Protein AF-A0A2T6F2M8-F1 (afdb_monomer)

Nearest PDB structures (foldseek):
  5sbb-assembly1_F  TM=4.434E-01  e=5.637E+00  Gallus gallus
  7dbc-assembly1_F  TM=3.744E-01  e=4.043E+00  Gallus gallus

pLDDT: mean 84.79, std 11.01, range [45.34, 94.88]

Structure (mmCIF, N/CA/C/O backbone):
data_AF-A0A2T6F2M8-F1
#
_entry.id   AF-A0A2T6F2M8-F1
#
loop_
_atom_site.group_PDB
_atom_site.id
_atom_site.type_symbol
_atom_site.label_atom_id
_atom_site.label_alt_id
_atom_site.label_comp_id
_atom_site.label_asym_id
_atom_site.label_entity_id
_atom_site.label_seq_id
_atom_site.pdbx_PDB_ins_code
_atom_site.Cartn_x
_atom_site.Cartn_y
_atom_site.Cartn_z
_atom_site.occupancy
_atom_site.B_iso_or_equiv
_atom_site.auth_seq_id
_atom_site.auth_comp_id
_atom_site.auth_asym_id
_atom_site.auth_atom_id
_atom_site.pdbx_PDB_model_num
ATOM 1 N N . MET A 1 1 ? -25.660 -0.644 20.334 1.00 52.47 1 MET A N 1
ATOM 2 C CA . MET A 1 1 ? -24.958 -1.859 19.866 1.00 52.47 1 MET A CA 1
ATOM 3 C C . MET A 1 1 ? -23.499 -1.705 20.266 1.00 52.47 1 MET A C 1
ATOM 5 O O . MET A 1 1 ? -22.975 -0.626 20.010 1.00 52.47 1 MET A O 1
ATOM 9 N N . PRO A 1 2 ? -22.867 -2.667 20.954 1.00 68.38 2 PRO A N 1
ATOM 10 C CA . PRO A 1 2 ? -21.447 -2.554 21.275 1.00 68.38 2 PRO A CA 1
ATOM 11 C C . PRO A 1 2 ? -20.630 -2.578 19.975 1.00 68.38 2 PRO A C 1
ATOM 13 O O . PRO A 1 2 ? -20.832 -3.454 19.137 1.00 68.38 2 PRO A O 1
ATOM 16 N N . GLN A 1 3 ? -19.745 -1.597 19.788 1.00 72.44 3 GLN A N 1
ATOM 17 C CA . GLN A 1 3 ? -18.735 -1.648 18.732 1.00 72.44 3 GLN A CA 1
ATOM 18 C C . GLN A 1 3 ? -17.656 -2.643 19.159 1.00 72.44 3 GLN A C 1
ATOM 20 O O . GLN A 1 3 ? -17.060 -2.499 20.225 1.00 72.44 3 GLN A O 1
ATOM 25 N N . ILE A 1 4 ? -17.429 -3.667 18.340 1.00 75.56 4 ILE A N 1
ATOM 26 C CA . ILE A 1 4 ? -16.306 -4.584 18.514 1.00 75.56 4 ILE A CA 1
ATOM 27 C C . ILE A 1 4 ? -15.119 -3.967 17.783 1.00 75.56 4 ILE A C 1
ATOM 29 O O . ILE A 1 4 ? -15.127 -3.867 16.558 1.00 75.56 4 ILE A O 1
ATOM 33 N N . THR A 1 5 ? -14.106 -3.557 18.537 1.00 70.06 5 THR A N 1
ATOM 34 C CA . THR A 1 5 ? -12.838 -3.089 17.976 1.00 70.06 5 THR A CA 1
ATOM 35 C C . THR A 1 5 ? -11.886 -4.272 17.877 1.00 70.06 5 THR A C 1
ATOM 37 O O . THR A 1 5 ? -11.505 -4.850 18.894 1.00 70.06 5 THR A O 1
ATOM 40 N N . VAL A 1 6 ? -11.505 -4.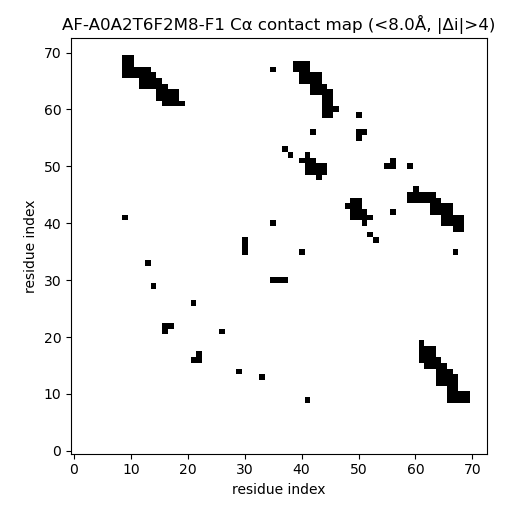641 16.654 1.00 69.56 6 VAL A N 1
ATOM 41 C CA . VAL A 1 6 ? -10.486 -5.666 16.397 1.00 69.56 6 VAL A CA 1
ATOM 42 C C . VAL A 1 6 ? -9.182 -4.965 16.035 1.00 69.56 6 VAL A C 1
ATOM 44 O O . VAL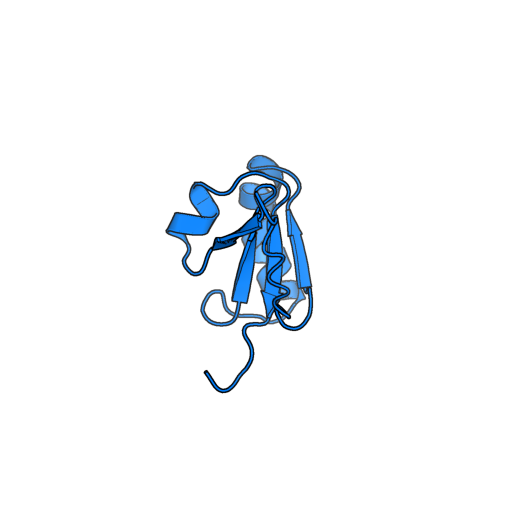 A 1 6 ? -9.120 -4.248 15.040 1.00 69.56 6 VAL A O 1
ATOM 47 N N . THR A 1 7 ? -8.139 -5.178 16.836 1.00 68.62 7 THR A N 1
ATOM 48 C CA . THR A 1 7 ? -6.795 -4.649 16.576 1.00 68.62 7 THR A CA 1
ATOM 49 C C . THR A 1 7 ? -5.933 -5.754 15.978 1.00 68.62 7 THR A C 1
ATOM 51 O O . THR A 1 7 ? -5.765 -6.806 16.592 1.00 68.62 7 THR A O 1
ATOM 54 N N . MET A 1 8 ? -5.375 -5.523 14.790 1.00 66.88 8 MET A N 1
ATOM 55 C CA . MET A 1 8 ? -4.496 -6.470 14.103 1.00 66.88 8 MET A CA 1
ATOM 56 C C . MET A 1 8 ? -3.146 -5.811 13.818 1.00 66.88 8 MET A C 1
ATOM 58 O O . MET A 1 8 ? -3.085 -4.733 13.230 1.00 66.88 8 MET A O 1
ATOM 62 N N . THR A 1 9 ? -2.056 -6.466 14.219 1.00 71.44 9 THR A N 1
ATOM 63 C CA . THR A 1 9 ? -0.697 -6.004 13.918 1.00 71.44 9 THR A CA 1
ATOM 64 C C . THR A 1 9 ? -0.272 -6.523 12.555 1.00 71.44 9 THR A C 1
ATOM 66 O O . THR A 1 9 ? 0.006 -7.709 12.378 1.00 71.44 9 THR A O 1
ATOM 69 N N . VAL A 1 10 ? -0.206 -5.621 11.584 1.00 68.69 10 VAL A N 1
ATOM 70 C CA . VAL A 1 10 ? 0.155 -5.939 10.203 1.00 68.69 10 VAL A CA 1
ATOM 71 C C . VAL A 1 10 ? 1.658 -5.723 10.025 1.00 68.69 10 VAL A C 1
ATOM 73 O O . VAL A 1 10 ? 2.066 -4.822 9.325 1.00 68.69 10 VAL A O 1
ATOM 76 N N . GLY A 1 11 ? 2.505 -6.492 10.716 1.00 76.69 11 GLY A N 1
ATOM 77 C CA . GLY A 1 11 ? 3.968 -6.425 10.547 1.00 76.69 11 GLY A CA 1
ATOM 78 C C . GLY A 1 11 ? 4.592 -5.012 10.569 1.00 76.69 11 GLY A C 1
ATOM 79 O O . GLY A 1 11 ? 4.131 -4.116 11.270 1.00 76.69 11 GLY A O 1
ATOM 80 N N . GLU A 1 12 ? 5.682 -4.840 9.816 1.00 88.25 12 GLU A N 1
ATOM 81 C CA . GLU A 1 12 ? 6.377 -3.560 9.608 1.00 88.25 12 GLU A CA 1
ATOM 82 C C . GLU A 1 12 ? 5.773 -2.827 8.401 1.00 88.25 12 GLU A C 1
ATOM 84 O O . GLU A 1 12 ? 5.683 -3.413 7.317 1.00 88.25 12 GLU A O 1
ATOM 89 N N . GLU A 1 13 ? 5.390 -1.557 8.567 1.00 91.06 13 GLU A N 1
ATOM 90 C CA . GLU A 1 13 ? 4.995 -0.692 7.449 1.00 91.06 13 GLU A CA 1
ATOM 91 C C . GLU A 1 13 ? 6.214 -0.382 6.579 1.00 91.06 13 GLU A C 1
ATOM 93 O O . GLU A 1 13 ? 7.245 0.067 7.073 1.00 91.06 13 GLU A O 1
ATOM 98 N N . LEU A 1 14 ? 6.103 -0.632 5.278 1.00 92.06 14 LEU A N 1
ATOM 99 C CA . LEU A 1 14 ? 7.189 -0.420 4.328 1.00 92.06 14 LEU A CA 1
ATOM 100 C C . LEU A 1 14 ? 7.028 0.921 3.615 1.00 92.06 14 LEU A C 1
ATOM 102 O O . LEU A 1 14 ? 7.955 1.724 3.584 1.00 92.06 14 LEU A O 1
ATOM 106 N N . PHE A 1 15 ? 5.864 1.144 3.007 1.00 93.56 15 PHE A N 1
ATOM 107 C CA . PHE A 1 15 ? 5.563 2.342 2.230 1.00 93.56 15 PHE A CA 1
ATOM 108 C C . PHE A 1 15 ? 4.060 2.493 2.009 1.00 93.56 15 PHE A C 1
ATOM 110 O O . PHE A 1 15 ? 3.299 1.532 2.086 1.00 93.56 15 PHE A O 1
ATOM 117 N N . GLU A 1 16 ? 3.656 3.706 1.648 1.00 94.38 16 GLU A N 1
ATOM 118 C CA . GLU A 1 16 ? 2.286 4.049 1.278 1.00 94.38 16 GLU A CA 1
ATOM 119 C C . GLU A 1 16 ? 2.205 4.463 -0.199 1.00 94.38 16 GLU A C 1
ATOM 121 O O . GLU A 1 16 ? 3.178 4.979 -0.775 1.00 94.38 16 GLU A O 1
ATOM 126 N N . PHE A 1 17 ? 1.034 4.247 -0.792 1.00 93.62 17 PHE A N 1
ATOM 127 C CA . PHE A 1 17 ? 0.595 4.885 -2.026 1.00 93.62 17 PHE A CA 1
ATOM 128 C C . PHE A 1 17 ? -0.600 5.782 -1.733 1.00 93.62 17 PHE A C 1
ATOM 130 O O . PHE A 1 17 ? -1.580 5.332 -1.146 1.00 93.62 17 PHE A O 1
ATOM 137 N N . SER A 1 18 ? -0.540 7.037 -2.169 1.00 94.25 18 SER A N 1
ATOM 138 C CA . SER A 1 18 ? -1.592 8.028 -1.911 1.00 94.25 18 SER A CA 1
ATOM 139 C C . SER A 1 18 ? -2.665 8.092 -3.001 1.00 94.25 18 SER A C 1
ATOM 141 O O . SER A 1 18 ? -3.727 8.667 -2.782 1.00 94.25 18 SER A O 1
ATOM 143 N N . SER A 1 19 ? -2.404 7.518 -4.178 1.00 93.88 19 SER A N 1
ATOM 144 C CA . SER A 1 19 ? -3.340 7.472 -5.302 1.00 93.88 19 SER A CA 1
ATOM 145 C C . SER A 1 19 ? -3.016 6.332 -6.268 1.00 93.88 19 SER A C 1
ATOM 147 O O . SER A 1 19 ? -1.902 5.796 -6.272 1.00 93.88 19 SER A O 1
ATOM 149 N N . PHE A 1 20 ? -3.974 6.012 -7.140 1.00 90.56 20 PHE A N 1
ATOM 150 C CA . PHE A 1 20 ? -3.790 5.035 -8.214 1.00 90.56 20 PHE A CA 1
ATOM 151 C C . PHE A 1 20 ? -2.656 5.413 -9.176 1.00 90.56 20 PHE A C 1
ATOM 153 O O . PHE A 1 20 ? -1.851 4.561 -9.550 1.00 90.56 20 PHE A O 1
ATOM 160 N N . ASP A 1 21 ? -2.519 6.698 -9.508 1.00 92.75 21 ASP A N 1
ATOM 161 C CA . ASP A 1 21 ? -1.412 7.175 -10.342 1.00 92.75 21 ASP A CA 1
ATOM 162 C C . ASP A 1 21 ? -0.062 6.983 -9.642 1.00 92.75 21 ASP A C 1
ATOM 164 O O . ASP A 1 21 ? 0.906 6.526 -10.253 1.00 92.75 21 ASP A O 1
ATOM 168 N N . ASN A 1 22 ? 0.013 7.264 -8.334 1.00 92.12 22 ASN A N 1
ATOM 169 C CA . ASN A 1 22 ? 1.227 7.018 -7.563 1.00 92.12 22 ASN A CA 1
ATOM 170 C C . ASN A 1 22 ? 1.588 5.525 -7.542 1.00 92.12 22 ASN A C 1
ATOM 172 O O . ASN A 1 22 ? 2.764 5.182 -7.681 1.00 92.12 22 ASN A O 1
ATOM 176 N N . TRP A 1 23 ? 0.594 4.645 -7.419 1.00 89.31 23 TRP A N 1
ATOM 177 C CA . TRP A 1 23 ? 0.781 3.200 -7.527 1.00 89.31 23 TRP A CA 1
ATOM 178 C C . TRP A 1 23 ? 1.356 2.799 -8.886 1.00 89.31 23 TRP A C 1
ATO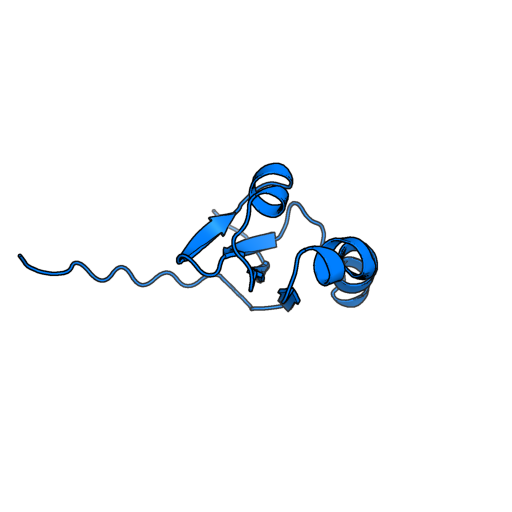M 180 O O . TRP A 1 23 ? 2.448 2.232 -8.935 1.00 89.31 23 TRP A O 1
ATOM 190 N N . LEU A 1 24 ? 0.675 3.139 -9.984 1.00 89.00 24 LEU A N 1
ATOM 191 C CA . LEU A 1 24 ? 1.090 2.753 -11.336 1.00 89.00 24 LEU A CA 1
ATOM 192 C C . LEU A 1 24 ? 2.516 3.205 -11.664 1.00 89.00 24 LEU A C 1
ATOM 194 O O . LEU A 1 24 ? 3.269 2.461 -12.291 1.00 89.00 24 LEU A O 1
ATOM 198 N N . LEU A 1 25 ? 2.889 4.407 -11.221 1.00 92.38 25 LEU A N 1
ATOM 199 C CA . LEU A 1 25 ? 4.181 5.006 -11.540 1.00 92.38 25 LEU A CA 1
ATOM 200 C C . LEU A 1 25 ? 5.323 4.517 -10.645 1.00 92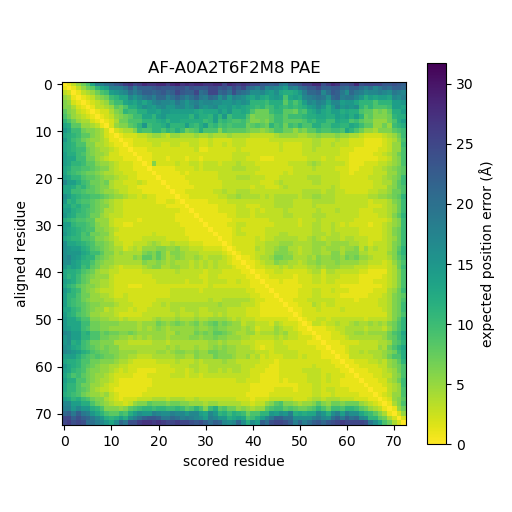.38 25 LEU A C 1
ATOM 202 O O . LEU A 1 25 ? 6.463 4.491 -11.098 1.00 92.38 25 LEU A O 1
ATOM 206 N N . THR A 1 26 ? 5.056 4.149 -9.386 1.00 91.69 26 THR A N 1
ATOM 207 C CA . THR A 1 26 ? 6.131 3.935 -8.393 1.00 91.69 26 THR A CA 1
ATOM 208 C C . THR A 1 26 ? 6.196 2.534 -7.803 1.00 91.69 26 THR A C 1
ATOM 210 O O . THR A 1 26 ? 7.182 2.215 -7.135 1.00 91.69 26 THR A O 1
ATOM 213 N N . VAL A 1 27 ? 5.198 1.674 -8.046 1.00 89.94 27 VAL A N 1
ATOM 214 C CA . VAL A 1 27 ? 5.110 0.355 -7.398 1.00 89.94 27 VAL A CA 1
ATOM 215 C C . VAL A 1 27 ? 6.381 -0.464 -7.593 1.00 89.94 27 VAL A C 1
ATOM 217 O O . VAL A 1 2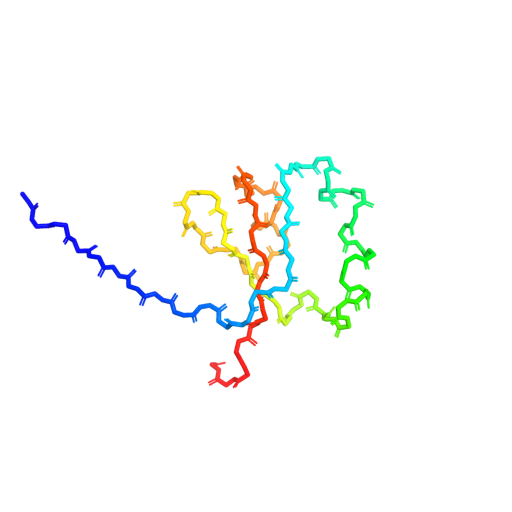7 ? 6.974 -0.919 -6.619 1.00 89.94 27 VAL A O 1
ATOM 220 N N . ARG A 1 28 ? 6.877 -0.599 -8.825 1.00 90.44 28 ARG A N 1
ATOM 221 C CA . ARG A 1 28 ? 8.078 -1.399 -9.092 1.00 90.44 28 ARG A CA 1
ATOM 222 C C . ARG A 1 28 ? 9.286 -0.872 -8.316 1.00 90.44 28 ARG A C 1
ATOM 224 O O . ARG A 1 28 ? 9.996 -1.649 -7.681 1.00 90.44 28 ARG A O 1
ATOM 231 N N . ASP A 1 29 ? 9.491 0.438 -8.344 1.00 93.19 29 ASP A N 1
ATOM 232 C CA . ASP A 1 29 ? 10.676 1.069 -7.772 1.00 93.19 29 ASP A CA 1
ATOM 233 C C . ASP A 1 29 ? 10.646 1.025 -6.237 1.00 93.19 29 ASP A C 1
ATOM 235 O O . ASP A 1 29 ? 11.667 0.727 -5.617 1.00 93.19 29 ASP A O 1
ATOM 239 N N . LYS A 1 30 ? 9.472 1.196 -5.611 1.00 92.75 30 LYS A N 1
ATOM 240 C CA . LYS A 1 30 ? 9.298 1.018 -4.157 1.00 92.75 30 LYS A CA 1
ATOM 241 C C . LYS A 1 30 ? 9.590 -0.416 -3.717 1.00 92.75 30 LYS A C 1
ATOM 243 O O . LYS A 1 30 ? 10.332 -0.626 -2.760 1.00 92.75 30 LYS A O 1
ATOM 248 N N . PHE A 1 31 ? 9.077 -1.417 -4.429 1.00 90.44 31 PHE A N 1
ATOM 249 C CA . PHE A 1 31 ? 9.340 -2.821 -4.093 1.00 90.44 31 PHE A CA 1
ATOM 250 C C . PHE A 1 31 ? 10.830 -3.179 -4.207 1.00 90.44 31 PHE A C 1
ATOM 252 O O . PHE A 1 31 ? 11.371 -3.861 -3.332 1.00 90.44 31 PHE A O 1
ATOM 259 N N . VAL A 1 32 ? 11.513 -2.668 -5.238 1.00 92.12 32 VAL A N 1
ATOM 260 C CA . VAL A 1 32 ? 12.966 -2.830 -5.407 1.00 92.12 32 VAL A CA 1
ATOM 261 C C . VAL A 1 32 ? 13.737 -2.119 -4.291 1.00 92.12 32 VAL A C 1
ATOM 263 O O . VAL A 1 32 ? 14.610 -2.734 -3.677 1.00 92.12 32 VAL A O 1
ATOM 266 N N . ALA A 1 33 ? 13.396 -0.865 -3.983 1.00 93.12 33 ALA A N 1
ATOM 267 C CA . ALA A 1 33 ? 14.057 -0.074 -2.944 1.00 93.12 33 ALA A CA 1
ATOM 268 C C . ALA A 1 33 ? 13.973 -0.744 -1.563 1.00 93.12 33 ALA A C 1
ATOM 270 O O . ALA A 1 33 ? 14.970 -0.816 -0.844 1.00 93.12 33 ALA A O 1
ATOM 271 N N . HIS A 1 34 ? 12.814 -1.314 -1.226 1.00 89.00 34 HIS A N 1
ATOM 272 C CA . HIS A 1 34 ? 12.593 -2.021 0.039 1.00 89.00 34 HIS A CA 1
ATOM 273 C C . HIS A 1 34 ? 13.031 -3.494 0.013 1.00 89.00 34 HIS A C 1
ATOM 275 O O . HIS A 1 34 ? 12.916 -4.185 1.028 1.00 89.00 34 HIS A O 1
ATOM 281 N N . ARG A 1 35 ? 13.553 -3.988 -1.121 1.00 90.44 35 ARG A N 1
ATOM 282 C CA . ARG A 1 35 ? 13.999 -5.380 -1.319 1.00 90.44 35 ARG A CA 1
ATOM 283 C C . ARG A 1 35 ? 12.936 -6.402 -0.899 1.00 90.44 35 ARG A C 1
ATOM 285 O O . ARG A 1 35 ? 13.240 -7.399 -0.241 1.00 90.44 35 ARG A O 1
ATOM 292 N N . VAL A 1 36 ? 11.680 -6.146 -1.256 1.00 87.50 36 VAL A N 1
ATOM 293 C CA . VAL A 1 36 ? 10.547 -7.024 -0.939 1.00 87.50 36 VAL A CA 1
ATOM 294 C C . VAL A 1 36 ? 9.919 -7.594 -2.198 1.00 87.50 36 VAL A C 1
ATOM 296 O O . VAL A 1 36 ? 9.844 -6.943 -3.236 1.00 87.50 36 VAL A O 1
ATOM 299 N N . ASN A 1 37 ? 9.451 -8.835 -2.095 1.00 83.44 37 ASN A N 1
ATOM 300 C CA . ASN A 1 37 ? 8.645 -9.463 -3.132 1.00 83.44 37 ASN A CA 1
ATOM 301 C C . ASN A 1 37 ? 7.157 -9.209 -2.834 1.00 83.44 37 ASN A C 1
ATOM 303 O O . ASN A 1 37 ? 6.754 -9.224 -1.670 1.00 83.44 37 ASN A O 1
ATOM 307 N N . ARG A 1 38 ? 6.343 -9.022 -3.877 1.00 77.94 38 ARG A N 1
ATOM 308 C CA . ARG A 1 38 ? 4.883 -8.860 -3.789 1.00 77.94 38 ARG A CA 1
ATOM 309 C C . ARG A 1 38 ? 4.196 -9.972 -2.994 1.00 77.94 38 ARG A C 1
ATOM 311 O O . ARG A 1 38 ? 3.258 -9.701 -2.262 1.00 77.94 38 ARG A O 1
ATOM 318 N N . ASP A 1 39 ? 4.709 -11.200 -3.058 1.00 82.44 39 ASP A N 1
ATOM 319 C CA . ASP A 1 39 ? 4.116 -12.347 -2.352 1.00 82.44 39 ASP A CA 1
ATOM 320 C C . ASP A 1 39 ? 4.447 -12.345 -0.840 1.00 82.44 39 ASP A C 1
ATOM 322 O O . ASP A 1 39 ? 3.988 -13.194 -0.072 1.00 82.44 39 ASP A O 1
ATOM 326 N N . ARG A 1 40 ? 5.287 -11.400 -0.398 1.00 86.38 40 ARG A N 1
ATOM 327 C CA . ARG A 1 40 ? 5.743 -11.220 0.989 1.00 86.38 40 ARG A CA 1
ATOM 328 C C . ARG A 1 40 ? 5.221 -9.930 1.613 1.00 86.38 40 ARG A C 1
ATOM 330 O O . ARG A 1 40 ? 5.722 -9.525 2.662 1.00 86.38 40 ARG A O 1
ATOM 337 N N . VAL A 1 41 ? 4.230 -9.297 0.999 1.00 88.75 41 VAL A N 1
ATOM 338 C CA . VAL A 1 41 ? 3.581 -8.109 1.548 1.00 88.75 41 VAL A CA 1
ATOM 339 C C . VAL A 1 41 ? 2.074 -8.299 1.621 1.00 88.75 41 VAL A C 1
ATOM 341 O O . VAL A 1 41 ? 1.505 -9.164 0.960 1.00 88.75 41 VAL A O 1
ATOM 344 N N . VAL A 1 42 ? 1.446 -7.479 2.446 1.00 91.31 42 VAL A N 1
ATOM 345 C CA . VAL A 1 42 ? -0.002 -7.265 2.492 1.00 91.31 42 VAL A CA 1
ATOM 346 C C . VAL A 1 42 ? -0.240 -5.761 2.500 1.00 91.31 42 VAL A C 1
ATOM 348 O O . VAL A 1 42 ? 0.646 -5.009 2.908 1.00 91.31 42 VAL A O 1
ATOM 351 N N . CYS A 1 43 ? -1.404 -5.304 2.059 1.00 90.88 43 CYS A N 1
ATOM 352 C CA . CYS A 1 43 ? -1.798 -3.912 2.224 1.00 90.88 43 CYS A CA 1
ATOM 353 C C . CYS A 1 43 ? -3.032 -3.741 3.089 1.00 90.88 43 CYS A C 1
ATOM 355 O O . CYS A 1 43 ? -3.812 -4.673 3.269 1.00 90.88 43 CYS A O 1
ATOM 357 N N . VAL A 1 44 ? -3.179 -2.532 3.617 1.00 92.50 44 VAL A N 1
ATOM 358 C CA . VAL A 1 44 ? -4.401 -2.036 4.237 1.00 92.50 44 VAL A CA 1
ATOM 359 C C . VAL A 1 44 ? -4.802 -0.783 3.478 1.00 92.50 44 VAL A C 1
ATOM 361 O O . VAL A 1 44 ? -4.003 0.146 3.342 1.00 92.50 44 VAL A O 1
ATOM 364 N N . ASP A 1 45 ? -6.012 -0.793 2.942 1.00 94.38 45 ASP A N 1
ATOM 365 C CA . ASP A 1 45 ? -6.574 0.346 2.228 1.00 94.38 45 ASP A CA 1
ATOM 366 C C . ASP A 1 45 ? -7.244 1.342 3.192 1.00 94.38 45 ASP A C 1
ATOM 368 O O . ASP A 1 45 ? -7.352 1.096 4.399 1.00 94.38 45 ASP A O 1
ATOM 372 N N . ALA A 1 46 ? -7.696 2.483 2.677 1.00 93.88 46 ALA A N 1
ATOM 373 C CA . ALA A 1 46 ? -8.284 3.552 3.483 1.00 93.88 46 ALA A CA 1
ATOM 374 C C . ALA A 1 46 ? -9.559 3.136 4.236 1.00 93.88 46 ALA A C 1
ATOM 376 O O . ALA A 1 46 ? -9.897 3.740 5.255 1.00 93.88 46 ALA A O 1
ATOM 377 N N . SER A 1 47 ? -10.257 2.103 3.755 1.00 91.00 47 SER A N 1
ATOM 378 C CA . SER A 1 47 ? -11.446 1.543 4.406 1.00 91.00 47 SER A CA 1
ATOM 379 C C . SER A 1 47 ? -11.100 0.581 5.551 1.00 91.00 47 SER A C 1
ATOM 381 O O . SER A 1 47 ? -11.982 0.154 6.297 1.00 91.00 47 SER A O 1
ATOM 383 N N . GLY A 1 48 ? -9.816 0.241 5.710 1.00 88.56 48 GLY A N 1
ATOM 384 C CA . GLY A 1 48 ? -9.335 -0.760 6.657 1.00 88.56 48 GLY A CA 1
ATOM 385 C C . GLY A 1 48 ? -9.387 -2.189 6.113 1.00 88.56 48 GLY A C 1
ATOM 386 O O . GLY A 1 48 ? -9.177 -3.138 6.873 1.00 88.56 48 GLY A O 1
ATOM 387 N N . ARG A 1 49 ? -9.657 -2.379 4.816 1.00 89.94 49 ARG A N 1
ATOM 388 C CA . ARG A 1 49 ? -9.673 -3.702 4.185 1.00 89.94 4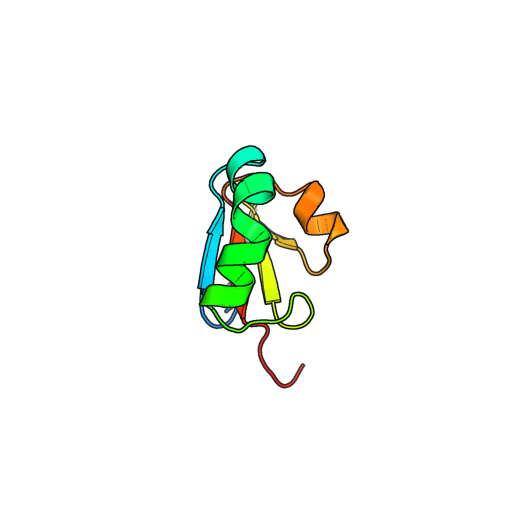9 ARG A CA 1
ATOM 389 C C . ARG A 1 49 ? -8.246 -4.161 3.904 1.00 89.94 49 ARG A C 1
ATOM 391 O O . ARG A 1 49 ? -7.409 -3.405 3.414 1.00 89.94 49 ARG A O 1
ATOM 398 N N . ILE A 1 50 ? -7.988 -5.433 4.201 1.00 89.81 50 ILE A N 1
ATOM 399 C CA . ILE A 1 50 ? -6.712 -6.082 3.902 1.00 89.81 50 ILE A CA 1
ATOM 400 C C . ILE A 1 50 ? -6.719 -6.528 2.446 1.00 89.81 50 ILE A C 1
ATOM 402 O O . ILE A 1 50 ? -7.642 -7.214 2.009 1.00 89.81 50 ILE A O 1
ATOM 406 N N . CYS A 1 51 ? -5.654 -6.207 1.729 1.00 89.25 51 CYS A N 1
ATOM 407 C CA . CYS A 1 51 ? -5.417 -6.664 0.375 1.00 89.25 51 CYS A CA 1
ATOM 408 C C . CYS A 1 51 ? -4.186 -7.584 0.349 1.00 89.25 51 CYS A C 1
ATOM 410 O O . CYS A 1 51 ? -3.097 -7.233 0.809 1.00 89.25 51 CYS A O 1
ATOM 412 N N . ALA A 1 52 ? -4.384 -8.820 -0.115 1.00 84.81 52 ALA A N 1
ATOM 413 C CA . ALA A 1 52 ? -3.407 -9.908 -0.000 1.00 84.81 52 ALA A CA 1
ATOM 414 C C . ALA A 1 52 ? -2.819 -10.328 -1.353 1.00 84.81 52 ALA A C 1
ATOM 416 O O . ALA A 1 52 ? -1.812 -11.034 -1.399 1.00 84.81 52 ALA A O 1
ATOM 417 N N . ASN A 1 53 ? -3.444 -9.916 -2.455 1.00 82.31 53 ASN A N 1
ATOM 418 C CA . ASN A 1 53 ? -3.015 -10.247 -3.807 1.00 82.31 53 ASN A CA 1
ATOM 419 C C . ASN A 1 53 ? -3.104 -9.025 -4.732 1.00 82.31 53 ASN A C 1
ATOM 421 O O . ASN A 1 53 ? -3.801 -8.059 -4.439 1.00 82.31 53 ASN A O 1
ATOM 425 N N . ALA A 1 54 ? -2.424 -9.089 -5.881 1.00 74.88 54 ALA A N 1
ATOM 426 C CA . ALA A 1 54 ? -2.336 -7.981 -6.836 1.00 74.88 54 ALA A CA 1
ATOM 427 C C . ALA A 1 54 ? -3.697 -7.465 -7.347 1.00 74.88 54 ALA A C 1
ATOM 429 O O . ALA A 1 54 ? -3.805 -6.293 -7.701 1.00 74.88 54 ALA A O 1
ATOM 430 N N . GLN A 1 55 ? -4.725 -8.316 -7.388 1.00 82.56 55 GLN A N 1
ATOM 431 C CA . GLN A 1 55 ? -6.067 -7.904 -7.787 1.00 82.56 55 GLN A CA 1
ATOM 432 C C . GLN A 1 55 ? -6.722 -7.052 -6.699 1.00 82.56 55 GLN A C 1
ATOM 434 O O . GLN A 1 55 ? -7.280 -6.005 -7.018 1.00 82.56 55 GLN A O 1
ATOM 439 N N . ASP A 1 56 ? -6.551 -7.408 -5.426 1.00 88.44 56 ASP A N 1
ATOM 440 C CA . ASP A 1 56 ? -7.029 -6.593 -4.305 1.00 88.44 56 ASP A CA 1
ATOM 441 C C . ASP A 1 56 ? -6.361 -5.208 -4.296 1.00 88.44 56 ASP A C 1
ATOM 443 O O . ASP A 1 56 ? -7.027 -4.203 -4.067 1.00 88.44 56 ASP A O 1
ATOM 447 N N . PHE A 1 57 ? -5.061 -5.138 -4.618 1.00 79.44 57 PHE A N 1
ATOM 448 C CA . PHE A 1 57 ? -4.341 -3.863 -4.763 1.00 79.44 57 PHE A CA 1
ATOM 449 C C . PHE A 1 57 ? -4.948 -2.966 -5.854 1.00 79.44 57 PHE A C 1
ATOM 451 O O . PHE A 1 57 ? -4.941 -1.745 -5.722 1.00 79.44 57 PHE A O 1
ATOM 458 N N . SER A 1 58 ? -5.473 -3.552 -6.935 1.00 79.44 58 SER A N 1
ATOM 459 C CA . SER A 1 58 ? -6.034 -2.787 -8.059 1.00 79.44 58 SER A CA 1
ATOM 460 C C . SER A 1 58 ? -7.388 -2.140 -7.755 1.00 79.44 58 SER A C 1
ATOM 462 O O . SER A 1 58 ? -7.743 -1.158 -8.400 1.00 79.44 58 SER A O 1
ATOM 464 N N . ILE A 1 59 ? -8.119 -2.666 -6.769 1.00 88.44 59 ILE A N 1
ATOM 465 C CA . ILE A 1 59 ? -9.437 -2.170 -6.342 1.00 88.44 59 ILE A CA 1
ATOM 466 C C . ILE A 1 59 ? -9.394 -1.514 -4.954 1.00 88.44 59 ILE A C 1
ATOM 468 O O . ILE A 1 59 ? -10.439 -1.326 -4.328 1.00 88.44 59 ILE A O 1
ATOM 472 N N . ALA A 1 60 ? -8.192 -1.245 -4.441 1.00 91.56 60 ALA A N 1
ATOM 473 C CA . ALA A 1 60 ? -7.969 -0.689 -3.117 1.00 91.56 60 ALA A CA 1
ATOM 474 C C . ALA A 1 60 ? -8.363 0.793 -3.047 1.00 91.56 60 ALA A C 1
ATOM 476 O O . ALA A 1 60 ? -8.076 1.567 -3.963 1.00 91.56 60 ALA A O 1
ATOM 477 N N . ASP A 1 61 ? -8.973 1.187 -1.929 1.00 94.88 61 ASP A N 1
ATOM 478 C CA . ASP A 1 61 ? -9.250 2.590 -1.636 1.00 94.88 61 ASP A CA 1
ATOM 479 C C . ASP A 1 61 ? -7.977 3.282 -1.132 1.00 94.88 61 ASP A C 1
ATOM 481 O O . ASP A 1 61 ? -7.360 2.866 -0.153 1.00 94.88 61 ASP A O 1
ATOM 485 N N . TYR A 1 62 ? -7.564 4.357 -1.794 1.00 92.69 62 TYR A N 1
ATOM 486 C CA . TYR A 1 62 ? -6.364 5.096 -1.402 1.00 92.69 62 TYR A CA 1
ATOM 487 C C . TYR A 1 62 ? -6.639 6.044 -0.215 1.00 92.69 62 TYR A C 1
ATOM 489 O O . TYR A 1 62 ? -7.732 6.610 -0.142 1.00 92.69 62 TYR A O 1
ATOM 497 N N . PRO A 1 63 ? -5.670 6.275 0.697 1.00 94.56 63 PRO A N 1
ATOM 498 C CA . PRO A 1 63 ? -4.302 5.754 0.678 1.00 94.56 63 PRO A CA 1
ATOM 499 C C . PRO A 1 63 ? -4.198 4.262 1.022 1.00 94.56 63 PRO A C 1
ATOM 501 O O . PRO A 1 63 ? -4.921 3.744 1.868 1.00 94.56 63 PRO A O 1
ATOM 504 N N . VAL A 1 64 ? -3.242 3.591 0.380 1.00 93.88 64 VAL A N 1
ATOM 505 C CA . VAL A 1 64 ? -2.928 2.175 0.592 1.00 93.88 64 VAL A CA 1
ATOM 506 C C . VAL A 1 64 ? -1.587 2.061 1.291 1.00 93.88 64 VAL A C 1
ATOM 508 O O . VAL A 1 64 ? -0.553 2.438 0.735 1.00 93.88 64 VAL A O 1
ATOM 511 N N . LYS A 1 65 ? -1.589 1.480 2.487 1.00 94.06 65 LYS A N 1
ATOM 512 C CA . LYS A 1 65 ? -0.378 1.215 3.265 1.00 94.06 65 LYS A CA 1
ATOM 513 C C . LYS A 1 65 ? 0.075 -0.215 3.043 1.00 94.06 65 LYS A C 1
ATOM 515 O O . LYS A 1 65 ? -0.728 -1.138 3.148 1.00 94.06 65 LYS A O 1
ATOM 520 N N . VAL A 1 66 ? 1.349 -0.407 2.722 1.00 92.19 66 VAL A N 1
ATOM 521 C CA . VAL A 1 66 ? 1.940 -1.719 2.444 1.00 92.19 66 VAL A CA 1
ATOM 522 C C . VAL A 1 66 ? 2.821 -2.145 3.599 1.00 92.19 66 VAL A C 1
ATOM 524 O O . VAL A 1 66 ? 3.702 -1.412 4.039 1.00 92.19 66 VAL A O 1
ATOM 527 N N . TYR A 1 67 ? 2.614 -3.378 4.033 1.00 92.19 67 TYR A N 1
ATOM 528 C CA . TYR A 1 67 ? 3.258 -3.975 5.182 1.00 92.19 67 TYR A CA 1
ATOM 529 C C . TYR A 1 67 ? 3.980 -5.259 4.800 1.00 92.19 67 TYR A C 1
ATOM 531 O O . TYR A 1 67 ? 3.548 -6.008 3.917 1.00 92.19 67 TYR A O 1
ATOM 539 N N . ARG A 1 68 ? 5.063 -5.567 5.508 1.00 89.50 68 ARG A N 1
ATOM 540 C CA . ARG A 1 68 ? 5.735 -6.862 5.392 1.00 89.50 68 ARG A CA 1
ATOM 541 C C . ARG A 1 68 ? 4.843 -7.954 5.987 1.00 89.50 68 ARG A C 1
ATOM 543 O O . ARG A 1 68 ? 4.468 -7.885 7.156 1.00 89.50 68 ARG A O 1
ATOM 550 N N . LYS A 1 69 ? 4.545 -8.997 5.207 1.00 84.12 69 LYS A N 1
ATOM 551 C CA . LYS A 1 69 ? 3.807 -10.167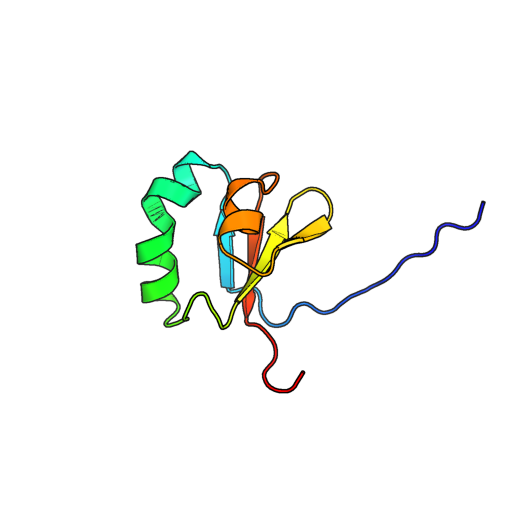 5.699 1.00 84.12 69 LYS A CA 1
ATOM 552 C C . LYS A 1 69 ? 4.651 -10.869 6.778 1.00 84.12 69 LYS A C 1
ATOM 554 O O . LYS A 1 69 ? 5.818 -11.170 6.503 1.00 84.12 69 LYS A O 1
ATOM 559 N N . PRO A 1 70 ? 4.109 -11.146 7.977 1.00 68.94 70 PRO A N 1
ATOM 560 C CA . PRO A 1 70 ? 4.845 -11.874 9.004 1.00 68.94 70 PRO A CA 1
ATOM 561 C C . PRO A 1 70 ? 5.236 -13.270 8.499 1.00 68.94 70 PRO A C 1
ATOM 563 O O . PRO A 1 70 ? 4.449 -13.969 7.859 1.00 68.94 70 PRO A O 1
ATOM 566 N N . ILE A 1 71 ? 6.485 -13.662 8.747 1.00 59.34 71 ILE A N 1
ATOM 567 C CA . ILE A 1 71 ? 6.996 -14.994 8.413 1.00 59.34 71 ILE A CA 1
ATOM 568 C C . ILE A 1 71 ? 6.494 -15.946 9.506 1.00 59.34 71 ILE A C 1
ATOM 570 O O . ILE A 1 71 ? 6.960 -15.847 10.636 1.00 59.34 7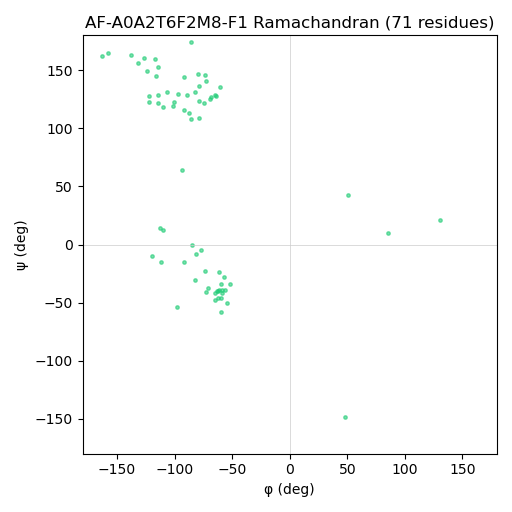1 ILE A O 1
ATOM 574 N N . GLY A 1 72 ? 5.550 -16.838 9.184 1.00 56.88 72 GLY A N 1
ATOM 575 C CA . GLY A 1 72 ? 5.081 -17.877 10.117 1.00 56.88 72 GLY A CA 1
ATOM 576 C C . GLY A 1 72 ? 3.565 -18.028 10.299 1.00 56.88 72 GLY A C 1
ATOM 577 O O . GLY A 1 72 ? 3.165 -18.572 11.322 1.00 56.88 72 GLY A O 1
ATOM 578 N N . ALA A 1 73 ? 2.741 -17.563 9.355 1.00 45.34 73 ALA A N 1
ATOM 579 C CA . ALA A 1 73 ? 1.322 -17.931 9.278 1.00 45.34 73 ALA A CA 1
ATOM 580 C C . ALA A 1 73 ? 1.107 -19.029 8.232 1.00 45.34 73 ALA A C 1
ATOM 582 O O . ALA A 1 73 ? 1.706 -18.893 7.136 1.00 45.34 73 ALA A O 1
#

Sequence (73 aa):
MPQITVTMTVGEELFEFSSFDNWLLTVRDKFVAHRVNRD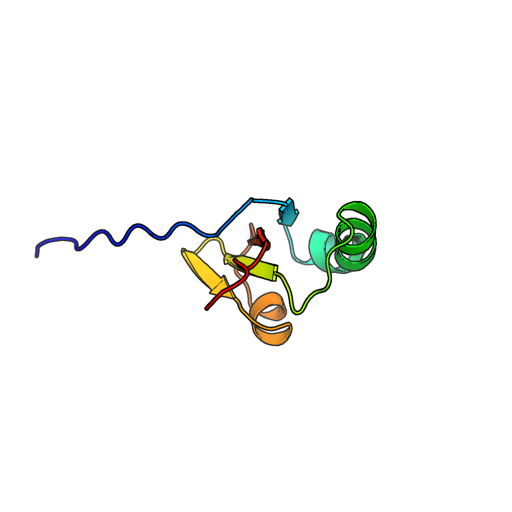RVVCVDASGRICANAQDFSIADYPVKVYRKPIGA

Solvent-accessible surface area (backbone atoms only — not comparable to full-atom values): 4511 Å² total; per-residue (Å²): 132,88,82,84,84,84,88,78,88,63,59,52,78,74,52,72,31,75,37,72,68,51,37,78,75,37,47,72,59,52,33,60,74,68,73,51,58,76,92,46,34,34,31,36,24,61,86,68,49,76,26,74,48,76,68,44,60,74,73,50,48,62,44,34,39,32,18,39,49,71,89,87,125

Secondary structure (DSSP, 8-state):
----------S-EEEEE-SHHHHHHHHHHHHHHTT--GGGEEEE-TTS-EE-SHHHHHTPPSSEEEEEPPTT-

Radius of gyration: 12.86 Å; Cα contacts (8 Å, |Δi|>4): 98; chains: 1; bounding box: 39×26×33 Å

Mean predicted aligned error: 5.83 Å

Foldseek 3Di:
DDDDDDDDDQAAWQDKDADPVSCVVCVVVSCVVSVHDLQQKWKQAPVRDIHRDPVSVNVGHPGIIMHGHDPDD